Protein AF-A0A356AN26-F1 (afdb_monomer_lite)

Structure (mmCIF, N/CA/C/O backbone):
data_AF-A0A356AN26-F1
#
_entry.id   AF-A0A356AN26-F1
#
loop_
_atom_site.group_PDB
_atom_site.id
_atom_site.type_symbol
_atom_site.label_atom_id
_atom_site.label_alt_id
_atom_site.label_comp_id
_atom_site.label_asym_id
_atom_site.label_entity_id
_atom_site.label_seq_id
_atom_site.pdbx_PDB_ins_code
_atom_site.Cartn_x
_atom_site.Cartn_y
_atom_site.Cartn_z
_atom_site.occupancy
_atom_site.B_iso_or_equiv
_atom_site.auth_seq_id
_atom_site.auth_comp_id
_atom_site.auth_asym_id
_atom_site.auth_atom_id
_atom_site.pdbx_PDB_model_num
ATOM 1 N N . ARG A 1 1 ? 4.832 8.956 -7.432 1.00 53.53 1 ARG A N 1
ATOM 2 C CA . ARG A 1 1 ? 4.113 7.798 -8.010 1.00 53.53 1 ARG A CA 1
ATOM 3 C C . ARG A 1 1 ? 3.482 8.313 -9.298 1.00 53.53 1 ARG A C 1
ATOM 5 O O . ARG A 1 1 ? 2.742 9.268 -9.213 1.00 53.53 1 ARG A O 1
ATOM 12 N N . LEU A 1 2 ? 3.945 7.897 -10.479 1.00 61.91 2 LEU A N 1
ATOM 13 C CA . LEU A 1 2 ? 3.400 8.395 -11.762 1.00 61.91 2 LEU A CA 1
ATOM 14 C C . LEU A 1 2 ? 3.428 7.290 -12.826 1.00 61.91 2 LEU A C 1
ATOM 16 O O . LEU A 1 2 ? 2.433 7.066 -13.505 1.00 61.91 2 LEU A O 1
ATOM 20 N N . ALA A 1 3 ? 4.535 6.547 -12.931 1.00 65.25 3 ALA A N 1
ATOM 21 C CA . ALA A 1 3 ? 4.651 5.441 -13.884 1.00 65.25 3 ALA A CA 1
ATOM 22 C C . ALA A 1 3 ? 3.769 4.233 -13.505 1.00 65.25 3 ALA A C 1
ATOM 24 O O . ALA A 1 3 ? 2.984 3.762 -14.322 1.00 65.25 3 ALA A O 1
ATOM 25 N N . LEU A 1 4 ? 3.836 3.780 -12.248 1.00 66.50 4 LEU A N 1
ATOM 26 C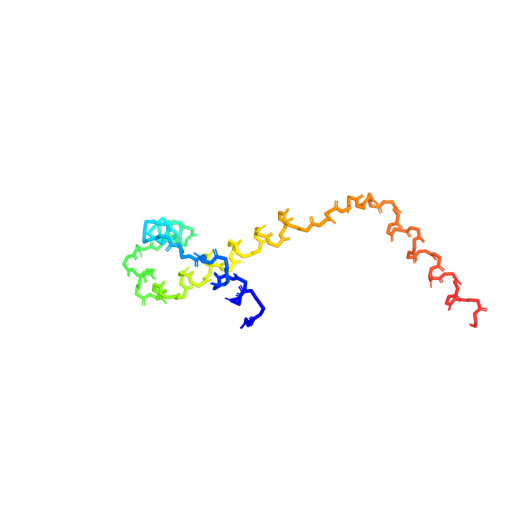 CA . LEU A 1 4 ? 3.102 2.596 -11.774 1.00 66.50 4 LEU A CA 1
ATOM 27 C C . LEU A 1 4 ? 1.581 2.811 -11.719 1.00 66.50 4 LEU A C 1
ATOM 29 O O . LEU A 1 4 ? 0.829 1.908 -12.057 1.00 66.50 4 LEU A O 1
ATOM 33 N N . GLU A 1 5 ? 1.115 4.022 -11.395 1.00 62.47 5 GLU A N 1
ATOM 34 C CA . GLU A 1 5 ? -0.318 4.365 -11.452 1.00 62.47 5 GLU A CA 1
ATOM 35 C C . GLU A 1 5 ? -0.876 4.334 -12.874 1.00 62.47 5 GLU A C 1
ATOM 37 O O . GLU A 1 5 ? -2.035 3.975 -13.083 1.00 62.47 5 GLU A O 1
ATOM 42 N N . LYS A 1 6 ? -0.069 4.722 -13.867 1.00 67.19 6 LYS A N 1
ATOM 43 C CA . LYS A 1 6 ? -0.498 4.702 -15.265 1.00 67.19 6 LYS A CA 1
ATOM 44 C C . LYS A 1 6 ? -0.592 3.270 -15.786 1.00 67.19 6 LYS A C 1
ATOM 46 O O . LYS A 1 6 ? -1.542 2.968 -16.497 1.00 67.19 6 LYS A O 1
ATOM 51 N N . ILE A 1 7 ? 0.323 2.394 -15.366 1.00 66.50 7 ILE A N 1
ATOM 52 C CA . ILE A 1 7 ? 0.260 0.949 -15.634 1.00 66.50 7 ILE A CA 1
ATOM 53 C C . ILE A 1 7 ? -0.968 0.340 -14.950 1.00 66.50 7 ILE A C 1
ATOM 55 O O . ILE A 1 7 ? -1.763 -0.308 -15.616 1.00 66.50 7 ILE A O 1
ATOM 59 N N . ALA A 1 8 ? -1.201 0.641 -13.669 1.00 64.00 8 ALA A N 1
ATOM 60 C CA . ALA A 1 8 ? -2.374 0.159 -1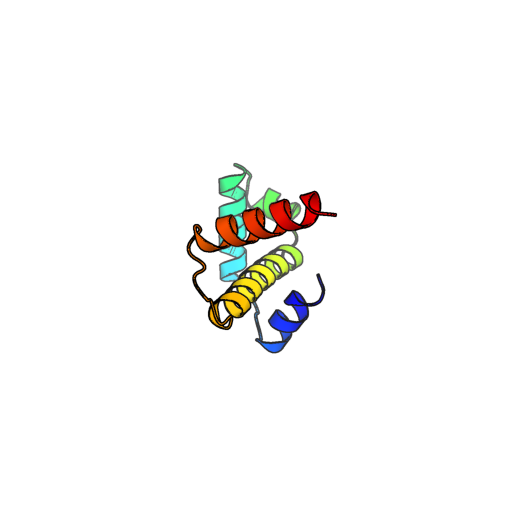2.942 1.00 64.00 8 ALA A CA 1
ATOM 61 C C . ALA A 1 8 ? -3.703 0.576 -13.599 1.00 64.00 8 ALA A C 1
ATOM 63 O O . ALA A 1 8 ? -4.631 -0.225 -13.679 1.00 64.00 8 ALA A O 1
ATOM 64 N N . LYS A 1 9 ? -3.794 1.805 -14.125 1.00 64.75 9 LYS A N 1
ATOM 65 C CA . LYS A 1 9 ? -4.972 2.268 -14.879 1.00 64.75 9 LYS A CA 1
ATOM 66 C C . LYS A 1 9 ? -5.125 1.586 -16.239 1.00 64.75 9 LYS A C 1
ATOM 68 O O . LYS A 1 9 ? -6.252 1.288 -16.619 1.00 64.75 9 LYS A O 1
ATOM 73 N N . LEU A 1 10 ? -4.030 1.381 -16.972 1.00 67.75 10 LEU A N 1
ATOM 74 C CA . LEU A 1 10 ? -4.053 0.759 -18.302 1.00 67.75 10 LEU A CA 1
ATOM 75 C C . LEU A 1 10 ? -4.376 -0.739 -18.236 1.00 67.75 10 LEU A C 1
ATOM 77 O O . LEU A 1 10 ? -5.125 -1.227 -19.073 1.00 67.75 10 LEU A O 1
ATOM 81 N N . GLU A 1 11 ? -3.885 -1.427 -17.208 1.00 63.66 11 GLU A N 1
ATOM 82 C CA . GLU A 1 11 ? -4.134 -2.853 -16.952 1.00 63.66 11 GLU A CA 1
ATOM 83 C C . GLU A 1 11 ? -5.450 -3.105 -16.192 1.00 63.66 11 GLU A C 1
ATOM 85 O O . GLU A 1 11 ? -5.832 -4.245 -15.951 1.00 63.66 11 GLU A O 1
ATOM 90 N N . GLY A 1 12 ? -6.171 -2.047 -15.801 1.00 64.19 12 GLY A N 1
ATOM 91 C CA . GLY A 1 12 ? -7.451 -2.179 -15.101 1.00 64.19 12 GLY A CA 1
ATOM 92 C C . GLY A 1 12 ? -7.323 -2.755 -13.689 1.00 64.19 12 GLY A C 1
ATOM 93 O O . GLY A 1 12 ? -8.253 -3.398 -13.203 1.00 64.19 12 GLY A O 1
ATOM 94 N N . ILE A 1 13 ? -6.196 -2.513 -13.015 1.00 65.25 13 ILE A N 1
ATOM 95 C CA . ILE A 1 13 ? -5.949 -2.968 -11.647 1.00 65.25 13 ILE A CA 1
ATOM 96 C C . ILE A 1 13 ? -6.866 -2.193 -10.697 1.00 65.25 13 ILE A C 1
ATOM 98 O O . ILE A 1 13 ? -6.565 -1.086 -10.246 1.00 65.25 13 ILE A O 1
ATOM 102 N N . LYS A 1 14 ? -8.012 -2.795 -10.396 1.00 66.12 14 LYS A N 1
ATOM 103 C CA . LYS A 1 14 ? -8.888 -2.412 -9.293 1.00 66.12 14 LYS A CA 1
ATOM 104 C C . LYS A 1 14 ? -8.797 -3.511 -8.241 1.00 66.12 14 LYS A C 1
ATOM 106 O O . LYS A 1 14 ? -9.379 -4.572 -8.460 1.00 66.12 14 LYS A O 1
ATOM 111 N N . PRO A 1 15 ? -8.069 -3.303 -7.131 1.00 68.44 15 PRO A N 1
ATOM 112 C CA . PRO A 1 15 ? -8.148 -4.238 -6.020 1.00 68.44 15 PRO A CA 1
ATOM 113 C C . PRO A 1 15 ? -9.604 -4.333 -5.559 1.00 68.44 15 PRO A C 1
ATOM 115 O O . PRO A 1 15 ? -10.290 -3.314 -5.435 1.00 68.44 15 PRO A O 1
ATOM 118 N N . ALA A 1 16 ? -10.088 -5.559 -5.374 1.00 74.25 16 ALA A N 1
ATOM 119 C CA . ALA A 1 16 ? -11.447 -5.786 -4.918 1.00 74.25 16 ALA A CA 1
ATOM 120 C C . ALA A 1 16 ? -11.600 -5.305 -3.469 1.00 74.25 16 ALA A C 1
ATOM 122 O O . ALA A 1 16 ? -10.654 -5.338 -2.678 1.00 74.25 16 ALA A O 1
ATOM 123 N N . ASP A 1 17 ? -12.812 -4.901 -3.093 1.00 73.44 17 ASP A N 1
ATOM 124 C CA . ASP A 1 17 ? -13.118 -4.480 -1.723 1.00 73.44 17 ASP A CA 1
ATOM 125 C C . ASP A 1 17 ? -12.798 -5.564 -0.677 1.00 73.44 17 ASP A C 1
ATOM 127 O O . ASP A 1 17 ? -12.427 -5.246 0.454 1.00 73.44 17 ASP A O 1
ATOM 131 N N . GLU A 1 18 ? -12.885 -6.840 -1.066 1.00 76.75 18 GLU A N 1
ATOM 132 C CA . GLU A 1 18 ? -12.465 -7.975 -0.239 1.00 76.75 18 GLU A CA 1
ATOM 133 C C . GLU A 1 18 ? -10.955 -8.000 0.029 1.00 76.75 18 GLU A C 1
ATOM 135 O O . GLU A 1 18 ? -10.545 -8.271 1.159 1.00 76.75 18 GLU A O 1
ATOM 140 N N . ASP A 1 19 ? -10.121 -7.701 -0.970 1.00 80.25 19 ASP A N 1
ATOM 141 C CA . ASP A 1 19 ? -8.662 -7.680 -0.801 1.00 80.25 19 ASP A CA 1
ATOM 142 C C . ASP A 1 19 ? -8.232 -6.517 0.092 1.00 80.25 19 ASP A C 1
ATOM 144 O O . ASP A 1 19 ? -7.382 -6.682 0.965 1.00 80.25 19 ASP A O 1
ATOM 148 N N . ILE A 1 20 ? -8.902 -5.370 -0.042 1.00 82.06 20 ILE A N 1
ATOM 149 C CA . ILE A 1 20 ? -8.714 -4.225 0.853 1.00 82.06 20 ILE A CA 1
ATOM 150 C C . ILE A 1 20 ? -9.051 -4.614 2.302 1.00 82.06 20 ILE A C 1
ATOM 152 O O . ILE A 1 20 ? -8.302 -4.293 3.225 1.00 82.06 20 ILE A O 1
ATOM 156 N N . GLY A 1 21 ? -10.153 -5.342 2.517 1.00 83.12 21 GLY A N 1
ATOM 157 C CA . GLY A 1 21 ? -10.542 -5.846 3.837 1.00 83.12 21 GLY A CA 1
ATOM 158 C C . GLY A 1 21 ? -9.493 -6.769 4.466 1.00 83.12 21 GLY A C 1
ATOM 159 O O . GLY A 1 21 ? -9.138 -6.583 5.631 1.00 83.12 21 GLY A O 1
ATOM 160 N N . LYS A 1 22 ? -8.950 -7.712 3.688 1.00 86.69 22 LYS A N 1
ATOM 161 C CA . LYS A 1 22 ? -7.882 -8.620 4.143 1.00 86.69 22 LYS A CA 1
ATOM 162 C C . LYS A 1 22 ? -6.599 -7.875 4.495 1.00 86.69 22 LYS A C 1
ATOM 164 O O . LYS A 1 22 ? -5.928 -8.234 5.462 1.00 86.69 22 LYS A O 1
ATOM 169 N N . GLU A 1 23 ? -6.259 -6.833 3.744 1.00 84.94 23 GLU A N 1
ATOM 170 C CA . GLU A 1 23 ? -5.055 -6.053 4.021 1.00 84.94 23 GLU A CA 1
ATOM 171 C C . GLU A 1 23 ? -5.214 -5.200 5.286 1.00 84.94 23 GLU A C 1
ATOM 173 O O . GLU A 1 23 ? -4.280 -5.113 6.083 1.00 84.94 23 GLU A O 1
ATOM 178 N N . TYR A 1 24 ? -6.418 -4.681 5.561 1.00 86.69 24 TYR A N 1
ATOM 179 C CA . TYR A 1 24 ? -6.732 -4.089 6.865 1.00 86.69 24 TYR A CA 1
ATOM 180 C C . TYR A 1 24 ? -6.549 -5.089 8.012 1.00 86.69 24 TYR A C 1
ATOM 182 O O . TYR A 1 24 ? -5.987 -4.728 9.045 1.00 86.69 24 TYR A O 1
ATOM 190 N N . GLU A 1 25 ? -6.989 -6.340 7.849 1.00 88.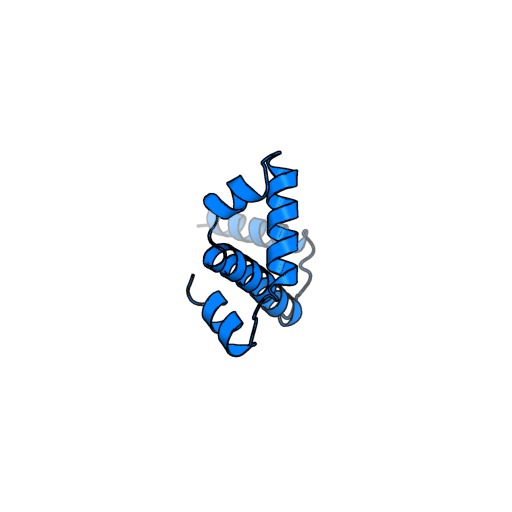69 25 GLU A N 1
ATOM 191 C CA . GLU A 1 25 ? -6.797 -7.384 8.867 1.00 88.69 25 GLU A CA 1
ATOM 192 C C . GLU A 1 25 ? -5.326 -7.733 9.075 1.00 88.69 25 GLU A C 1
ATOM 194 O O . GLU A 1 25 ? -4.894 -7.926 10.213 1.00 88.69 25 GLU A O 1
ATOM 199 N N . LYS A 1 26 ? -4.540 -7.800 7.998 1.00 88.31 26 LYS A N 1
ATOM 200 C CA . LYS A 1 26 ? -3.089 -7.981 8.099 1.00 88.31 26 LYS A CA 1
ATOM 201 C C . LYS A 1 26 ? -2.423 -6.819 8.812 1.00 88.31 26 LYS A C 1
ATOM 203 O O . LYS A 1 26 ? -1.598 -7.075 9.677 1.00 88.31 26 LYS A O 1
ATOM 208 N N . LEU A 1 27 ? -2.765 -5.577 8.476 1.00 85.38 27 LEU A N 1
ATOM 209 C CA . LEU A 1 27 ? -2.216 -4.390 9.132 1.00 85.38 27 LEU A CA 1
ATOM 210 C C . LEU A 1 27 ? -2.579 -4.378 10.619 1.00 85.38 27 LEU A C 1
ATOM 212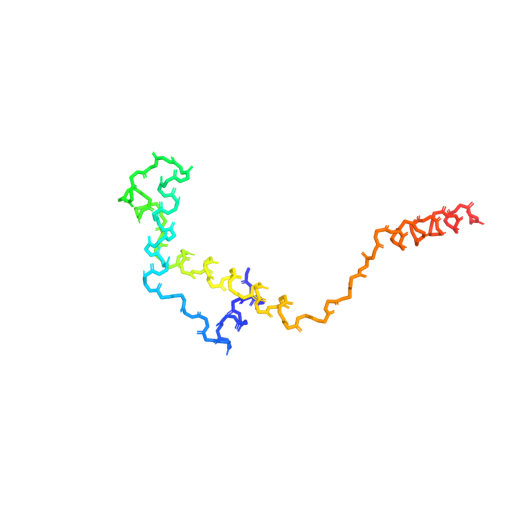 O O . LEU A 1 27 ? -1.707 -4.208 11.464 1.00 85.38 27 LEU A O 1
ATOM 216 N N . ALA A 1 28 ? -3.840 -4.652 10.946 1.00 87.81 28 ALA A N 1
ATOM 217 C CA . ALA A 1 28 ? -4.303 -4.801 12.323 1.00 87.81 28 ALA A CA 1
ATOM 218 C C . ALA A 1 28 ? -3.502 -5.868 13.086 1.00 87.81 28 ALA A C 1
ATOM 220 O O . ALA A 1 28 ? -3.028 -5.611 14.188 1.00 87.81 28 ALA A O 1
ATOM 221 N N . LYS A 1 29 ? -3.274 -7.040 12.483 1.00 89.88 29 LYS A N 1
ATOM 222 C CA . LYS A 1 29 ? -2.468 -8.111 13.091 1.00 89.88 29 LYS A CA 1
ATOM 223 C C . LYS A 1 29 ? -0.984 -7.764 13.197 1.00 89.88 29 LYS A C 1
ATOM 225 O O . LYS A 1 29 ? -0.378 -8.063 14.216 1.00 89.88 29 LYS A O 1
ATOM 230 N N . ALA A 1 30 ? -0.403 -7.160 12.165 1.00 89.19 30 ALA A N 1
ATOM 231 C CA . ALA A 1 30 ? 1.019 -6.832 12.104 1.00 89.19 30 ALA A CA 1
ATOM 232 C C . ALA A 1 30 ? 1.410 -5.752 13.118 1.00 89.19 30 ALA A C 1
ATOM 234 O O . ALA A 1 30 ? 2.511 -5.793 13.657 1.00 89.19 30 ALA A O 1
ATOM 235 N N . TYR A 1 31 ? 0.507 -4.809 13.379 1.00 86.62 31 TYR A N 1
ATOM 236 C CA . TYR A 1 31 ? 0.716 -3.723 14.335 1.00 86.62 31 TYR A CA 1
ATOM 237 C C . TYR A 1 31 ? 0.026 -3.962 15.690 1.00 86.62 31 TYR A C 1
ATOM 239 O O . TYR A 1 31 ? 0.081 -3.086 16.546 1.00 86.62 31 TYR A O 1
ATOM 247 N N . GLU A 1 32 ? -0.625 -5.116 15.891 1.00 88.75 32 GLU A N 1
ATOM 248 C CA . GLU A 1 32 ? -1.443 -5.431 17.078 1.00 88.75 32 GLU A CA 1
ATOM 249 C C . GLU A 1 32 ? -2.464 -4.319 17.413 1.00 88.75 32 GLU A C 1
ATOM 251 O O . GLU A 1 32 ? -2.683 -3.950 18.567 1.00 88.75 32 GLU A O 1
ATOM 256 N N . MET A 1 33 ? -3.094 -3.757 16.378 1.00 86.62 33 MET A N 1
ATOM 257 C CA . MET A 1 33 ? -4.071 -2.670 16.477 1.00 86.62 33 MET A CA 1
ATOM 258 C C . MET A 1 33 ? -5.471 -3.140 16.084 1.00 86.62 33 MET A C 1
ATOM 260 O O . MET A 1 33 ? -5.639 -3.995 15.220 1.00 86.62 33 MET A O 1
ATOM 264 N N . ASP A 1 34 ? -6.502 -2.523 16.662 1.00 88.31 34 ASP A N 1
ATOM 265 C CA . ASP A 1 34 ? -7.888 -2.772 16.260 1.00 88.31 34 ASP A CA 1
ATOM 266 C C . ASP A 1 34 ? -8.135 -2.360 14.803 1.00 88.31 34 ASP A C 1
ATOM 268 O O . ASP A 1 34 ? -7.767 -1.259 14.388 1.00 88.31 34 ASP A O 1
ATOM 272 N N . LEU A 1 35 ? -8.858 -3.195 14.050 1.00 84.81 35 LEU A N 1
ATOM 273 C CA . LEU A 1 35 ? -9.287 -2.912 12.674 1.00 84.81 35 LEU A CA 1
ATOM 274 C C . LEU A 1 35 ? -9.953 -1.541 12.518 1.00 84.81 35 LEU A C 1
ATOM 276 O O . LEU A 1 35 ? -9.740 -0.866 11.517 1.00 84.81 35 LEU A O 1
ATOM 280 N N . GLU A 1 36 ? -10.759 -1.123 13.494 1.00 85.00 36 GLU A N 1
ATOM 281 C CA . GLU A 1 36 ? -11.421 0.185 13.482 1.00 85.00 36 GLU A CA 1
ATOM 282 C C . GLU A 1 36 ? -10.423 1.339 13.607 1.00 85.00 36 GLU A C 1
ATOM 284 O O . GLU A 1 36 ? -10.556 2.342 12.906 1.00 85.00 36 GLU A O 1
ATOM 289 N N . LYS A 1 37 ? -9.376 1.182 14.427 1.00 85.25 37 LYS A N 1
ATOM 290 C CA . LYS A 1 37 ? -8.294 2.171 14.529 1.00 85.25 37 LYS A CA 1
ATOM 291 C C . LYS A 1 37 ? -7.491 2.223 13.238 1.00 85.25 37 LYS A C 1
ATOM 293 O O . LYS A 1 37 ? -7.213 3.312 12.751 1.00 85.25 37 LYS A O 1
ATOM 298 N N . VAL A 1 38 ? -7.169 1.069 12.650 1.00 85.56 38 VAL A N 1
ATOM 299 C CA . VAL A 1 38 ? -6.447 1.014 11.369 1.00 85.56 38 VAL A CA 1
ATOM 300 C C . VAL A 1 38 ? -7.276 1.648 10.249 1.00 85.56 38 VAL A C 1
ATOM 302 O O . VAL A 1 38 ? -6.741 2.448 9.493 1.00 85.56 38 VAL A O 1
ATOM 305 N N . LYS A 1 39 ? -8.586 1.383 10.175 1.00 84.06 39 LYS A N 1
ATOM 306 C CA . LYS A 1 39 ? -9.499 2.034 9.215 1.00 84.06 39 LYS A CA 1
ATOM 307 C C . LYS A 1 39 ? -9.644 3.540 9.438 1.00 84.06 39 LYS A C 1
ATOM 309 O O . LYS A 1 39 ? -9.870 4.268 8.479 1.00 84.06 39 LYS A O 1
ATOM 314 N N . GLY A 1 40 ? -9.528 4.004 10.682 1.00 85.38 40 GLY A N 1
ATOM 315 C CA . GLY A 1 40 ? -9.523 5.430 11.010 1.00 85.38 40 GLY A CA 1
ATOM 316 C C . GLY A 1 40 ? -8.209 6.138 10.665 1.00 85.38 40 GLY A C 1
ATOM 317 O O . GLY A 1 40 ? -8.215 7.340 10.420 1.00 85.38 40 GLY A O 1
ATOM 318 N N . LEU A 1 41 ? -7.093 5.404 10.641 1.00 83.62 41 LEU A N 1
ATOM 319 C CA . LEU A 1 41 ? -5.757 5.933 10.348 1.00 83.62 41 LEU A CA 1
ATOM 320 C C . LEU A 1 41 ? -5.385 5.822 8.866 1.00 83.62 41 LEU A C 1
ATOM 322 O O . LEU A 1 41 ? -4.684 6.685 8.347 1.00 83.62 41 LEU A O 1
ATOM 326 N N . VAL A 1 42 ? -5.835 4.761 8.199 1.00 82.06 42 VAL A N 1
ATOM 327 C CA . VAL A 1 42 ? -5.505 4.452 6.808 1.00 82.06 42 VAL A CA 1
ATOM 328 C C . VAL A 1 42 ? -6.770 4.545 5.972 1.00 82.06 42 VAL A C 1
ATOM 330 O O . VAL A 1 42 ? -7.693 3.740 6.136 1.00 82.06 42 VAL A O 1
ATOM 333 N N . ALA A 1 43 ? -6.809 5.510 5.053 1.00 85.56 43 ALA A N 1
ATOM 334 C CA . ALA A 1 43 ? -7.928 5.670 4.141 1.00 85.56 43 ALA A CA 1
ATOM 335 C C . ALA A 1 43 ? -8.002 4.493 3.160 1.00 85.56 43 ALA A C 1
ATOM 337 O O . ALA A 1 43 ? -6.992 3.966 2.690 1.00 85.56 43 ALA A O 1
ATOM 338 N N . LYS A 1 44 ? -9.229 4.102 2.814 1.00 82.88 44 LYS A N 1
ATOM 339 C CA . LYS A 1 44 ? -9.485 3.005 1.873 1.00 82.88 44 LYS A CA 1
ATOM 340 C C . LYS A 1 44 ? -8.846 3.264 0.508 1.00 82.88 44 LYS A C 1
ATOM 342 O O . LYS A 1 44 ? -8.402 2.332 -0.153 1.00 82.88 44 LYS A O 1
ATOM 347 N N . GLU A 1 45 ? -8.812 4.529 0.103 1.00 80.44 45 GLU A N 1
ATOM 348 C CA . GLU A 1 45 ? -8.219 4.980 -1.153 1.00 80.44 45 GLU A CA 1
ATOM 349 C C . GLU A 1 45 ? -6.704 4.778 -1.161 1.00 80.44 45 GLU A C 1
ATOM 351 O O . GLU A 1 45 ? -6.196 4.225 -2.131 1.00 80.44 45 GLU A O 1
ATOM 356 N N . ASP A 1 46 ? -6.004 5.117 -0.073 1.00 82.12 46 ASP A N 1
ATOM 357 C CA . ASP A 1 46 ? -4.556 4.902 0.050 1.00 82.12 46 ASP A CA 1
ATOM 358 C C . ASP A 1 46 ? -4.210 3.413 0.004 1.00 82.12 46 ASP A C 1
ATOM 360 O O . ASP A 1 46 ? -3.311 2.994 -0.725 1.00 82.12 46 ASP A O 1
ATOM 364 N N . LEU A 1 47 ? -4.984 2.595 0.718 1.00 82.44 47 LEU A N 1
ATOM 365 C CA . LEU A 1 47 ? -4.763 1.155 0.788 1.00 82.44 47 LEU A CA 1
ATOM 366 C C . LEU A 1 47 ? -5.061 0.464 -0.554 1.00 82.44 47 LEU A C 1
ATOM 368 O O . LEU A 1 47 ? -4.322 -0.419 -0.988 1.00 82.44 4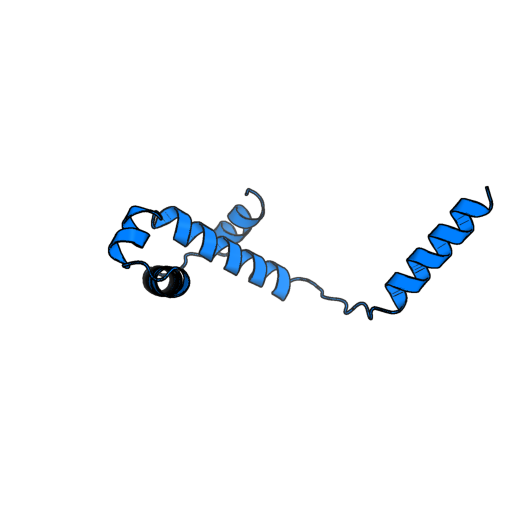7 LEU A O 1
ATOM 372 N N . ALA A 1 48 ? -6.099 0.915 -1.264 1.00 82.44 48 ALA A N 1
ATOM 373 C CA . ALA A 1 48 ? -6.360 0.499 -2.640 1.00 82.44 48 ALA A CA 1
ATOM 374 C C . ALA A 1 48 ? -5.225 0.924 -3.586 1.00 82.44 48 ALA A C 1
ATOM 376 O O . ALA A 1 48 ? -4.859 0.180 -4.495 1.00 82.44 48 ALA A O 1
ATOM 377 N N . MET A 1 49 ? -4.648 2.105 -3.375 1.00 78.62 49 MET A N 1
ATOM 378 C CA . MET A 1 49 ? -3.536 2.606 -4.176 1.00 78.62 49 MET A CA 1
ATOM 379 C C . MET A 1 49 ? -2.272 1.771 -3.958 1.00 78.62 49 MET A C 1
ATOM 381 O O . MET A 1 49 ? -1.605 1.421 -4.930 1.00 78.62 49 MET A O 1
ATOM 385 N N . ASP A 1 50 ? -1.966 1.402 -2.714 1.00 81.62 50 ASP A N 1
ATOM 386 C CA . ASP A 1 50 ? -0.819 0.553 -2.383 1.00 81.62 50 ASP A CA 1
ATOM 387 C C . ASP A 1 50 ? -0.981 -0.866 -2.948 1.00 81.62 50 ASP A C 1
ATOM 389 O O . ASP A 1 50 ? -0.064 -1.369 -3.601 1.00 81.62 50 ASP A O 1
ATOM 393 N N . LEU A 1 51 ? -2.170 -1.468 -2.827 1.00 82.38 51 LEU A N 1
ATOM 394 C CA . LEU A 1 51 ? -2.479 -2.756 -3.461 1.00 82.38 51 LEU A CA 1
ATOM 395 C C . LEU A 1 51 ? -2.360 -2.693 -4.991 1.00 82.38 51 LEU A C 1
ATOM 397 O O . LEU A 1 51 ? -1.859 -3.627 -5.622 1.00 82.38 51 LEU A O 1
ATOM 401 N N . ALA A 1 52 ? -2.793 -1.590 -5.605 1.00 78.50 52 ALA A N 1
ATOM 402 C CA . ALA A 1 52 ? -2.657 -1.392 -7.043 1.00 78.50 52 ALA A CA 1
ATOM 403 C C . ALA A 1 52 ? -1.188 -1.242 -7.468 1.00 78.50 52 ALA A C 1
ATOM 405 O O . ALA A 1 52 ? -0.793 -1.757 -8.515 1.00 78.50 52 ALA A O 1
ATOM 406 N N . VAL A 1 53 ? -0.363 -0.576 -6.655 1.00 78.25 53 VAL A N 1
ATOM 407 C CA . VAL A 1 53 ? 1.084 -0.463 -6.879 1.00 78.25 53 VAL A CA 1
ATOM 408 C C . VAL A 1 53 ? 1.757 -1.830 -6.779 1.00 78.25 53 VAL A C 1
ATOM 410 O O . VAL A 1 53 ? 2.561 -2.164 -7.647 1.00 78.25 53 VAL A O 1
ATOM 413 N N . GLU A 1 54 ? 1.418 -2.635 -5.774 1.00 79.62 54 GLU A N 1
ATOM 414 C CA . GLU A 1 54 ? 1.995 -3.969 -5.590 1.00 79.62 54 GLU A CA 1
ATOM 415 C C . GLU A 1 54 ? 1.667 -4.897 -6.772 1.00 79.62 54 GLU A C 1
ATOM 417 O O . GLU A 1 54 ? 2.541 -5.587 -7.307 1.00 79.62 54 GLU A O 1
ATOM 422 N N . GLN A 1 55 ? 0.425 -4.844 -7.259 1.00 77.44 55 GLN A N 1
ATOM 423 C CA . GLN A 1 55 ? 0.022 -5.559 -8.468 1.00 77.44 55 GLN A CA 1
ATOM 424 C C . GLN A 1 55 ? 0.709 -5.015 -9.728 1.00 77.44 55 GLN A C 1
ATOM 426 O O . GLN A 1 55 ? 1.166 -5.802 -10.554 1.00 77.44 55 GLN A O 1
ATOM 431 N N . ALA A 1 56 ? 0.868 -3.696 -9.864 1.00 76.81 56 ALA A N 1
ATOM 432 C CA . ALA A 1 56 ? 1.604 -3.113 -10.986 1.00 76.81 56 ALA A CA 1
ATOM 433 C C . ALA A 1 56 ? 3.072 -3.574 -11.007 1.00 76.81 56 ALA A C 1
ATOM 435 O O . ALA A 1 56 ? 3.611 -3.855 -12.075 1.00 76.81 56 ALA A O 1
ATOM 436 N N . VAL A 1 57 ? 3.713 -3.713 -9.841 1.00 79.00 57 VAL A N 1
ATOM 437 C CA . VAL A 1 57 ? 5.072 -4.268 -9.737 1.00 79.00 57 VAL A CA 1
ATOM 438 C C . VAL A 1 57 ? 5.111 -5.729 -10.185 1.00 79.00 57 VAL A C 1
ATOM 440 O O . VAL A 1 57 ? 6.033 -6.101 -10.912 1.00 79.00 57 VAL A O 1
ATOM 443 N N . LYS A 1 58 ? 4.119 -6.550 -9.811 1.00 77.75 58 LYS A N 1
ATOM 444 C CA . LYS A 1 58 ? 4.017 -7.932 -10.314 1.00 77.75 58 LYS A CA 1
ATOM 445 C C . LYS A 1 58 ? 3.902 -7.975 -11.831 1.00 77.75 58 LYS A C 1
ATOM 447 O O . LYS A 1 58 ? 4.707 -8.651 -12.452 1.00 77.75 58 LYS A O 1
ATOM 452 N N . ILE A 1 59 ? 3.018 -7.177 -12.430 1.00 75.56 59 ILE A N 1
ATOM 453 C CA . ILE A 1 59 ? 2.871 -7.118 -13.893 1.00 75.56 59 ILE A CA 1
ATOM 454 C C . ILE A 1 59 ? 4.188 -6.738 -14.566 1.00 75.56 59 ILE A C 1
ATOM 456 O O . ILE A 1 59 ? 4.587 -7.383 -15.535 1.00 75.56 59 ILE A O 1
ATOM 460 N N . VAL A 1 60 ? 4.881 -5.716 -14.053 1.00 77.31 60 VAL A N 1
ATOM 461 C CA . VAL A 1 60 ? 6.190 -5.315 -14.585 1.00 77.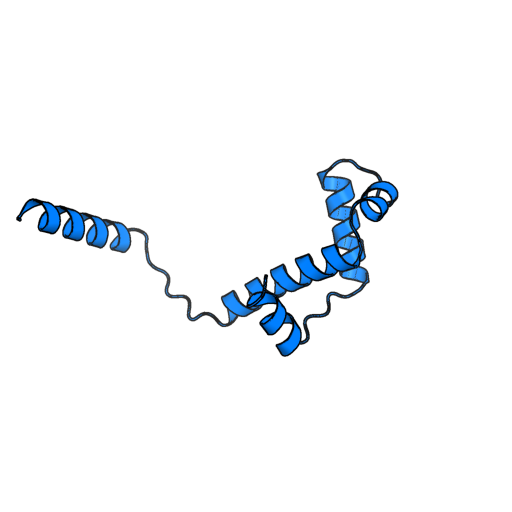31 60 VAL A CA 1
ATOM 462 C C . VAL A 1 60 ? 7.191 -6.461 -14.469 1.00 77.31 60 VAL A C 1
ATOM 464 O O . VAL A 1 60 ? 7.955 -6.673 -15.400 1.00 77.31 60 VAL A O 1
ATOM 467 N N . ARG A 1 61 ? 7.179 -7.220 -13.369 1.00 75.81 61 ARG A N 1
ATOM 468 C CA . ARG A 1 61 ? 8.061 -8.375 -13.168 1.00 75.81 61 ARG A CA 1
ATOM 469 C C . ARG A 1 61 ? 7.729 -9.543 -14.098 1.00 75.81 61 ARG A C 1
ATOM 471 O O . ARG A 1 61 ? 8.646 -10.103 -14.682 1.00 75.81 61 ARG A O 1
ATOM 478 N N . ASP A 1 62 ? 6.455 -9.890 -14.237 1.00 75.25 62 ASP A N 1
ATOM 479 C CA . ASP A 1 62 ? 5.984 -11.003 -15.068 1.00 75.25 62 ASP A CA 1
ATOM 480 C C . ASP A 1 62 ? 6.191 -10.722 -16.564 1.00 75.25 62 ASP A C 1
ATOM 482 O O . ASP A 1 62 ? 6.498 -11.628 -17.334 1.00 75.25 62 ASP A O 1
ATOM 486 N N . ASN A 1 63 ? 6.072 -9.457 -16.978 1.00 70.81 63 ASN A N 1
ATOM 487 C CA . ASN A 1 63 ? 6.335 -9.035 -18.355 1.00 70.81 63 ASN A CA 1
ATOM 488 C C . ASN A 1 63 ? 7.799 -8.644 -18.598 1.00 70.81 63 ASN A C 1
ATOM 490 O O . ASN A 1 63 ? 8.201 -8.445 -19.748 1.00 70.81 63 ASN A O 1
ATOM 494 N N . ALA A 1 64 ? 8.610 -8.509 -17.546 1.00 72.00 64 ALA A N 1
ATOM 495 C CA . ALA A 1 64 ? 10.027 -8.236 -17.703 1.00 72.00 64 ALA A CA 1
ATOM 496 C C . ALA A 1 64 ? 10.726 -9.473 -18.262 1.00 72.00 64 ALA A C 1
ATOM 498 O O . ALA A 1 64 ? 10.568 -10.594 -17.784 1.00 72.00 64 ALA A O 1
ATOM 499 N N . LYS A 1 65 ? 11.576 -9.249 -19.262 1.00 66.25 65 LYS A N 1
ATOM 500 C CA . LYS A 1 65 ? 12.477 -10.273 -19.778 1.00 66.25 65 LYS A CA 1
ATOM 501 C C . LYS A 1 65 ? 13.611 -10.463 -18.765 1.00 66.25 65 LYS A C 1
ATOM 503 O O . LYS A 1 65 ? 14.647 -9.813 -18.865 1.00 66.25 65 LYS A O 1
ATOM 508 N N . VAL A 1 66 ? 13.366 -11.276 -17.738 1.00 66.62 66 VAL A N 1
ATOM 509 C CA . VAL A 1 66 ? 14.324 -11.531 -16.655 1.00 66.62 66 VAL A CA 1
ATOM 510 C C . VAL A 1 66 ? 15.474 -12.377 -17.193 1.00 66.62 66 VAL A C 1
ATOM 512 O O . VAL A 1 66 ? 15.289 -13.535 -17.554 1.00 66.62 66 VAL A O 1
ATOM 515 N N . THR A 1 67 ? 16.666 -11.794 -17.246 1.00 65.88 67 THR A N 1
ATOM 516 C CA . THR A 1 67 ? 17.923 -12.529 -17.404 1.00 65.88 67 THR A CA 1
ATOM 517 C C . THR A 1 67 ? 18.510 -12.749 -16.014 1.00 65.88 67 THR A C 1
ATOM 519 O O . THR A 1 67 ? 18.806 -11.780 -15.311 1.00 65.88 67 THR A O 1
ATOM 522 N N . GLU A 1 68 ? 18.633 -14.005 -15.588 1.00 65.81 68 GLU A N 1
ATOM 523 C CA . GLU A 1 68 ? 19.289 -14.359 -14.327 1.00 65.81 68 GLU A CA 1
ATOM 524 C C . GLU A 1 68 ? 20.787 -14.059 -14.444 1.00 65.81 68 GLU A C 1
ATOM 526 O O . GLU A 1 68 ? 21.527 -14.807 -15.075 1.00 65.81 68 GLU A O 1
ATOM 531 N N . VAL A 1 69 ? 21.235 -12.944 -13.862 1.00 61.34 69 VAL A N 1
ATOM 532 C CA . VAL A 1 69 ? 22.667 -12.651 -13.743 1.00 61.34 69 VAL A CA 1
ATOM 533 C C . VAL A 1 69 ? 23.176 -13.391 -12.515 1.00 61.34 69 VAL A C 1
ATOM 535 O O . VAL A 1 69 ? 22.825 -13.053 -11.380 1.00 61.34 69 VAL A O 1
ATOM 538 N N . LYS A 1 70 ? 23.974 -14.433 -12.741 1.00 52.72 70 LYS A N 1
ATOM 539 C CA . LYS A 1 70 ? 24.669 -15.153 -11.676 1.00 52.72 70 LYS A CA 1
ATOM 540 C C . LYS A 1 70 ? 25.700 -14.197 -11.067 1.00 52.72 70 LYS A C 1
ATOM 542 O O . LYS A 1 70 ? 26.408 -13.506 -11.789 1.00 52.72 70 LYS A O 1
ATOM 547 N N . GLU A 1 71 ? 25.768 -14.139 -9.739 1.00 58.62 71 GLU A N 1
ATOM 548 C CA . GLU A 1 71 ? 26.531 -13.149 -8.948 1.00 58.62 71 GLU A CA 1
ATOM 549 C C . GLU A 1 71 ? 28.032 -13.035 -9.312 1.00 58.62 71 GLU A C 1
ATOM 551 O O . GLU A 1 71 ? 28.684 -12.051 -8.969 1.00 58.62 71 GLU A O 1
ATOM 556 N N . GLU A 1 72 ? 28.564 -14.016 -10.044 1.00 56.00 72 GLU A N 1
ATOM 557 C CA . GLU A 1 72 ? 29.945 -14.087 -10.527 1.00 56.00 72 GLU A CA 1
ATOM 558 C C . GLU A 1 72 ? 30.255 -13.013 -11.597 1.00 56.00 72 GLU A C 1
ATOM 560 O O . GLU A 1 72 ? 31.267 -12.326 -11.473 1.00 56.00 72 GLU A O 1
ATOM 565 N N . GLU A 1 73 ? 29.349 -12.741 -12.548 1.00 53.56 73 GLU A N 1
ATOM 566 C CA . GLU A 1 73 ? 29.610 -11.801 -13.665 1.00 53.56 73 GLU A CA 1
ATOM 567 C C . GLU A 1 73 ? 29.667 -10.331 -13.208 1.00 53.56 73 GLU A C 1
ATOM 569 O O . GLU A 1 73 ? 30.443 -9.523 -13.715 1.00 53.56 73 GLU A O 1
ATOM 574 N N . LYS A 1 74 ? 28.901 -9.966 -12.168 1.00 52.22 74 LYS A N 1
ATOM 575 C CA . LYS A 1 74 ? 28.904 -8.597 -11.615 1.00 52.22 74 LYS A CA 1
ATOM 576 C C . LYS A 1 74 ? 30.172 -8.286 -10.811 1.00 52.22 74 LYS A C 1
ATOM 578 O O . LYS A 1 74 ? 30.445 -7.119 -10.514 1.00 52.22 74 LYS A O 1
ATOM 583 N N . LYS A 1 75 ? 30.912 -9.320 -10.401 1.00 52.50 75 LYS A N 1
ATOM 584 C CA . LYS A 1 75 ? 32.172 -9.167 -9.675 1.00 52.50 75 LYS A CA 1
ATOM 585 C C . LYS A 1 75 ? 33.335 -8.962 -10.645 1.00 52.50 75 LYS A C 1
ATOM 587 O O . LYS A 1 75 ? 34.136 -8.076 -10.372 1.00 52.50 75 LYS A O 1
ATOM 592 N N . GLU A 1 76 ? 33.347 -9.669 -11.777 1.00 55.47 76 GLU A N 1
ATOM 593 C CA . GLU A 1 76 ? 34.339 -9.492 -12.851 1.00 55.47 76 GLU A CA 1
ATOM 594 C C . GLU A 1 76 ? 34.244 -8.100 -13.499 1.00 55.47 76 GLU A C 1
ATOM 596 O O . GLU A 1 76 ? 35.243 -7.385 -13.539 1.00 55.47 76 GLU A O 1
ATOM 601 N N . GLU A 1 77 ? 33.040 -7.622 -13.845 1.00 58.19 77 GLU A N 1
ATOM 602 C CA . GLU A 1 77 ? 32.865 -6.293 -14.471 1.00 58.19 77 GLU A CA 1
ATOM 603 C C . GLU A 1 77 ? 33.279 -5.136 -13.531 1.00 58.19 77 GLU A C 1
ATOM 605 O O . GLU A 1 77 ? 33.752 -4.080 -13.955 1.00 58.19 77 GLU A O 1
ATOM 610 N N . LYS A 1 78 ? 33.148 -5.338 -12.212 1.00 56.81 78 LYS A N 1
ATOM 611 C CA . LYS A 1 78 ? 33.555 -4.353 -11.198 1.00 56.81 78 LYS A CA 1
ATOM 612 C C . LYS A 1 78 ? 35.054 -4.409 -10.878 1.00 56.81 78 LYS A C 1
ATOM 614 O O . LYS A 1 78 ? 35.569 -3.450 -10.298 1.00 56.81 78 LYS A O 1
ATOM 619 N N . GLU A 1 79 ? 35.733 -5.510 -11.197 1.00 58.12 79 GLU A N 1
ATOM 620 C CA . GLU A 1 79 ? 37.183 -5.662 -11.039 1.00 58.12 79 GLU A CA 1
ATOM 621 C C . GLU A 1 79 ? 37.923 -5.063 -12.243 1.00 58.12 79 GLU A C 1
ATOM 623 O O . GLU A 1 79 ? 38.818 -4.243 -12.034 1.00 58.12 79 GLU A O 1
ATOM 628 N N . GLU A 1 80 ? 37.453 -5.322 -13.470 1.00 59.09 80 GLU A N 1
ATOM 629 C CA . GLU A 1 80 ? 38.000 -4.729 -14.704 1.00 59.09 80 GLU A CA 1
ATOM 630 C C . GLU A 1 80 ? 37.857 -3.198 -14.720 1.00 59.09 80 GLU A C 1
ATOM 632 O O . GLU A 1 80 ? 38.835 -2.480 -14.938 1.00 59.09 80 GLU A O 1
ATOM 637 N N . ALA A 1 81 ? 36.691 -2.666 -14.329 1.00 61.81 81 ALA A N 1
ATOM 638 C CA . ALA A 1 81 ? 36.478 -1.217 -14.232 1.00 61.81 81 ALA A CA 1
ATOM 639 C C . ALA A 1 81 ? 37.362 -0.530 -13.168 1.00 61.81 81 ALA A C 1
ATOM 641 O O . ALA A 1 81 ? 37.551 0.689 -13.187 1.00 61.81 81 ALA A O 1
ATOM 642 N N . LYS A 1 82 ? 37.895 -1.288 -12.200 1.00 58.31 82 LYS A N 1
ATOM 643 C CA . LYS A 1 82 ? 38.772 -0.768 -11.140 1.00 58.31 82 LYS A CA 1
ATOM 644 C C . LYS A 1 82 ? 40.256 -0.867 -11.506 1.00 58.31 82 LYS A C 1
ATOM 646 O O . LYS A 1 82 ? 41.062 -0.161 -10.893 1.00 58.31 82 LYS A O 1
ATOM 651 N N . GLU A 1 83 ? 40.606 -1.725 -12.461 1.00 58.25 83 GLU A N 1
ATOM 652 C CA . GLU A 1 83 ? 41.954 -1.857 -13.015 1.00 58.25 83 GLU A CA 1
ATOM 653 C C . GLU A 1 83 ? 42.219 -0.782 -14.079 1.00 58.25 83 GLU A C 1
ATOM 655 O O . GLU A 1 83 ? 43.237 -0.093 -13.997 1.00 58.25 83 GLU A O 1
ATOM 660 N N . GLU A 1 84 ? 41.257 -0.517 -14.970 1.00 57.34 84 GLU A N 1
ATOM 661 C CA . GLU A 1 84 ? 41.368 0.557 -15.971 1.00 57.34 84 GLU A CA 1
ATOM 662 C C . GLU A 1 84 ? 41.448 1.954 -15.331 1.00 57.34 84 GLU A C 1
ATOM 664 O O . GLU A 1 84 ? 42.245 2.786 -15.752 1.00 57.34 84 GLU A O 1
ATOM 669 N N . ALA A 1 85 ? 40.726 2.195 -14.231 1.00 61.31 85 ALA A N 1
ATOM 670 C CA . ALA A 1 85 ? 40.781 3.467 -13.498 1.00 61.31 85 ALA A CA 1
ATOM 671 C C . ALA A 1 85 ? 42.090 3.697 -12.710 1.00 61.31 85 ALA A C 1
ATOM 673 O O . ALA A 1 85 ? 42.271 4.760 -12.116 1.00 61.31 85 ALA A O 1
ATOM 674 N N . LYS A 1 86 ? 42.981 2.700 -12.636 1.00 54.94 86 LYS A N 1
ATOM 675 C CA . LYS A 1 86 ? 44.304 2.810 -11.997 1.00 54.94 86 LYS A CA 1
ATOM 676 C C . LYS A 1 86 ? 45.461 2.842 -12.996 1.00 54.94 86 LYS A C 1
ATOM 678 O O . LYS A 1 86 ? 46.602 3.003 -12.564 1.00 54.94 86 LYS A O 1
ATOM 683 N N . ALA A 1 87 ? 45.176 2.658 -14.283 1.00 57.38 87 ALA A N 1
ATOM 684 C CA . ALA A 1 87 ? 46.162 2.678 -15.357 1.00 57.38 87 ALA A CA 1
ATOM 685 C C . ALA A 1 87 ? 46.262 4.043 -16.074 1.00 57.38 87 ALA A C 1
ATOM 687 O O . ALA A 1 87 ? 47.102 4.181 -16.963 1.00 57.38 87 ALA A O 1
ATOM 688 N N . GLU A 1 88 ? 45.456 5.036 -15.670 1.00 44.38 88 GLU A N 1
ATOM 689 C CA . GLU A 1 88 ? 45.535 6.443 -16.108 1.00 44.38 88 GLU A CA 1
ATOM 690 C C . GLU A 1 88 ? 46.167 7.352 -15.040 1.00 44.38 88 GLU A C 1
ATOM 692 O O . GLU A 1 88 ? 45.835 7.197 -13.839 1.00 44.38 88 GLU A O 1
#

pLDDT: mean 72.46, std 11.83, range [44.38, 89.88]

Radius of gyration: 20.93 Å; chains: 1; bounding box: 59×24×37 Å

Foldseek 3Di:
DPVLVVLLVVVVPFDDPVVLVVVLVVVCVVVVHDSVVSCVVDPSVNSRVVSSSVVSVVVCVVPDPDDDDDPVVVVVVVVVVVVVVVVD

Secondary structure (DSSP, 8-state):
--HHHHHHHHTT----HHHHHHHHHHHHHHTT--HHHHHHHS-HHHHHHHHHHHHHHHHHHHHS------TTHHHHHHHHHHHHTT--

Sequence (88 aa):
RLALEKIAKLEGIKPADEDIGKEYEKLAKAYEMDLEKVKGLVAKEDLAMDLAVEQAVKIVRDNAKVTEVKEEEKKEEKEEAKEEAKAE